Protein AF-A0A3D3TM15-F1 (afdb_monomer_lite)

Radius of gyration: 17.13 Å; chains: 1; bounding box: 42×30×46 Å

pLDDT: mean 90.13, std 11.17, range [29.97, 97.56]

InterPro domains:
  IPR000432 DNA mismatch repair protein MutS, C-terminal [PF00488] (1-110)
  IPR027417 P-loop containing nucleoside triphosphate hydrolase [G3DSA:3.40.50.300] (1-114)
  IPR027417 P-loop containing nucleoside triphosphate hydrolase [SSF52540] (1-111)

Structure (mmCIF, N/CA/C/O backbone):
data_AF-A0A3D3TM15-F1
#
_entry.id   AF-A0A3D3TM15-F1
#
loop_
_atom_site.group_PDB
_atom_site.id
_atom_site.type_symbol
_atom_site.label_atom_id
_atom_site.label_alt_id
_atom_site.label_comp_id
_atom_site.label_asym_id
_atom_site.label_entity_id
_atom_site.label_seq_id
_atom_site.pdbx_PDB_ins_code
_atom_site.Cartn_x
_atom_site.Cartn_y
_atom_site.Cartn_z
_atom_site.occupancy
_atom_site.B_iso_or_equiv
_atom_site.auth_seq_id
_atom_site.auth_comp_id
_atom_site.auth_asym_id
_atom_site.auth_atom_id
_atom_site.pdbx_PDB_model_num
ATOM 1 N N . LEU A 1 1 ? -14.806 4.428 6.265 1.00 94.75 1 LEU A N 1
ATOM 2 C CA . LEU A 1 1 ? -13.785 4.242 5.216 1.00 94.75 1 LEU A CA 1
ATOM 3 C C . LEU A 1 1 ? -12.836 5.418 5.304 1.00 94.75 1 LEU A C 1
ATOM 5 O O . LEU A 1 1 ? -13.307 6.547 5.242 1.00 94.75 1 LEU A O 1
ATOM 9 N N . PHE A 1 2 ? -11.555 5.146 5.499 1.00 96.56 2 PHE A N 1
ATOM 10 C CA . PHE A 1 2 ? -10.487 6.137 5.498 1.00 96.56 2 PHE A CA 1
ATOM 11 C C . PHE A 1 2 ? -9.608 5.860 4.288 1.00 96.56 2 PHE A C 1
ATOM 13 O O . PHE A 1 2 ? -9.130 4.737 4.137 1.00 96.56 2 PHE A O 1
ATOM 20 N N . ASP A 1 3 ? -9.443 6.865 3.434 1.00 96.31 3 ASP A N 1
ATOM 21 C CA . ASP A 1 3 ? -8.622 6.758 2.235 1.00 96.31 3 ASP A CA 1
ATOM 22 C C . ASP A 1 3 ? -7.315 7.524 2.440 1.00 96.31 3 ASP A C 1
ATOM 24 O O . ASP A 1 3 ? -7.331 8.755 2.493 1.00 96.31 3 ASP A O 1
ATOM 28 N N . GLU A 1 4 ? -6.216 6.794 2.646 1.00 95.81 4 GLU A N 1
ATOM 29 C CA . GLU A 1 4 ? -4.878 7.339 2.911 1.00 95.81 4 GLU A CA 1
ATOM 30 C C . GLU A 1 4 ? -4.852 8.450 3.983 1.00 95.81 4 GLU A C 1
ATOM 32 O O . GLU A 1 4 ? -4.374 9.572 3.765 1.00 95.81 4 GLU A O 1
ATOM 37 N N . ILE A 1 5 ? -5.387 8.151 5.172 1.00 96.00 5 ILE A N 1
ATOM 38 C CA . ILE A 1 5 ? -5.343 9.086 6.303 1.00 96.00 5 ILE A CA 1
ATOM 39 C C . ILE A 1 5 ? -3.891 9.474 6.620 1.00 96.00 5 ILE A C 1
ATOM 41 O O . ILE A 1 5 ? -3.001 8.632 6.661 1.00 96.00 5 ILE A O 1
ATOM 45 N N . GLY A 1 6 ? -3.648 10.769 6.828 1.00 94.62 6 GLY A N 1
ATOM 46 C CA . GLY A 1 6 ? -2.309 11.274 7.139 1.00 94.62 6 GLY A CA 1
ATOM 47 C C . GLY A 1 6 ? -1.391 11.490 5.928 1.00 94.62 6 GLY A C 1
ATOM 48 O O . GLY A 1 6 ? -0.297 12.011 6.116 1.00 94.62 6 GLY A O 1
ATOM 49 N N . ARG A 1 7 ? -1.825 11.225 4.683 1.00 95.31 7 ARG A N 1
ATOM 50 C CA . ARG A 1 7 ? -0.961 11.372 3.486 1.00 95.31 7 ARG A CA 1
ATOM 51 C C . ARG A 1 7 ? -0.353 12.758 3.253 1.00 95.31 7 ARG A C 1
ATOM 53 O O . ARG A 1 7 ? 0.604 12.891 2.500 1.00 95.31 7 ARG A O 1
ATOM 60 N N . SER A 1 8 ? -0.956 13.807 3.813 1.00 93.56 8 SER A N 1
ATOM 61 C CA . SER A 1 8 ? -0.538 15.202 3.607 1.00 93.56 8 SER A CA 1
ATOM 62 C C . SER A 1 8 ? 0.392 15.731 4.700 1.00 93.56 8 SER A C 1
ATOM 64 O O . SER A 1 8 ? 0.727 16.913 4.674 1.00 93.56 8 SER A O 1
ATOM 66 N N . THR A 1 9 ? 0.798 14.889 5.653 1.00 94.44 9 THR A N 1
ATOM 67 C CA . THR A 1 9 ? 1.817 15.231 6.651 1.00 94.44 9 THR A CA 1
ATOM 68 C C . THR A 1 9 ? 3.109 14.438 6.409 1.00 94.44 9 THR A C 1
ATOM 70 O O . THR A 1 9 ? 3.269 13.748 5.402 1.00 94.44 9 THR A O 1
ATOM 73 N N . ASN A 1 10 ? 4.084 14.607 7.293 1.00 94.81 10 ASN A N 1
ATOM 74 C CA . ASN A 1 10 ? 5.388 13.985 7.199 1.00 94.81 10 ASN A CA 1
ATOM 75 C C . ASN A 1 10 ? 5.335 12.472 7.515 1.00 94.81 10 ASN A C 1
ATOM 77 O O . ASN A 1 10 ? 4.386 12.001 8.148 1.00 94.81 10 ASN A O 1
ATOM 81 N N . PRO A 1 11 ? 6.376 11.712 7.123 1.00 92.00 11 PRO A N 1
ATOM 82 C CA . PRO A 1 11 ? 6.436 10.264 7.333 1.00 92.00 11 PRO A CA 1
ATOM 8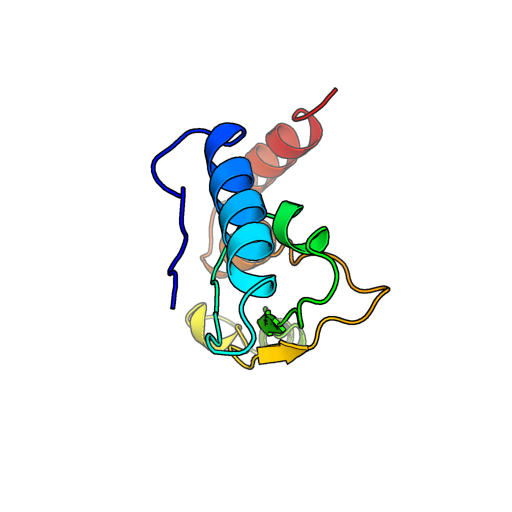3 C C . PRO A 1 11 ? 6.461 9.797 8.795 1.00 92.00 11 PRO A C 1
ATOM 85 O O . PRO A 1 11 ? 6.417 8.600 9.023 1.00 92.00 11 PRO A O 1
ATOM 88 N N . VAL A 1 12 ? 6.553 10.697 9.780 1.00 93.75 12 VAL A N 1
ATOM 89 C CA . VAL A 1 12 ? 6.471 10.353 11.210 1.00 93.75 12 VAL A CA 1
ATOM 90 C C . VAL A 1 12 ? 5.042 10.540 11.725 1.00 93.75 12 VAL A C 1
ATOM 92 O O . VAL A 1 12 ? 4.493 9.667 12.389 1.00 93.75 12 VAL A O 1
ATOM 95 N N . GLU A 1 13 ? 4.408 11.665 11.396 1.00 96.81 13 GLU A N 1
ATOM 96 C CA . GLU A 1 13 ? 3.049 11.972 11.854 1.00 96.81 13 GLU A CA 1
ATOM 97 C C . GLU A 1 13 ? 1.975 11.159 11.122 1.00 96.81 13 GLU A C 1
ATOM 99 O O . GLU A 1 13 ? 1.011 10.719 11.746 1.00 96.81 13 GLU A O 1
ATOM 104 N N . GLY A 1 14 ? 2.123 10.953 9.810 1.00 96.75 14 GLY A N 1
ATOM 105 C CA . GLY A 1 14 ? 1.117 10.281 8.979 1.00 96.75 14 GLY A CA 1
ATOM 106 C C . GLY A 1 14 ? 0.777 8.874 9.483 1.00 96.75 14 GLY A C 1
ATOM 107 O O . GLY A 1 14 ? -0.390 8.614 9.798 1.00 96.75 14 GLY A O 1
ATOM 108 N N . PRO A 1 15 ? 1.783 7.996 9.657 1.00 96.69 15 PRO A N 1
ATOM 109 C CA . PRO A 1 15 ? 1.584 6.680 10.251 1.00 96.69 15 PRO A CA 1
ATOM 110 C C . PRO A 1 15 ? 0.988 6.735 11.661 1.00 96.69 15 PRO A C 1
ATOM 112 O O . PRO A 1 15 ? 0.101 5.946 11.974 1.00 96.69 15 PRO A O 1
ATOM 115 N N . ALA A 1 16 ? 1.399 7.691 12.504 1.00 96.38 16 ALA A N 1
ATOM 116 C CA . ALA A 1 16 ? 0.869 7.814 13.863 1.00 96.38 16 ALA A CA 1
ATOM 117 C C . ALA A 1 16 ? -0.649 8.072 13.876 1.00 96.38 16 ALA A C 1
ATOM 119 O O . ALA A 1 16 ? -1.375 7.450 14.653 1.00 96.38 16 ALA A O 1
ATOM 120 N N . PHE A 1 17 ? -1.149 8.932 12.980 1.00 96.56 17 PHE A N 1
ATOM 121 C CA . PHE A 1 17 ? -2.590 9.156 12.826 1.00 96.56 17 PHE A CA 1
ATOM 122 C C . PHE A 1 17 ? -3.333 7.900 12.370 1.00 96.56 17 PHE A C 1
ATOM 124 O O . PHE A 1 17 ? -4.424 7.630 12.877 1.00 96.56 17 PHE A O 1
ATOM 131 N N . LEU A 1 18 ? -2.765 7.138 11.432 1.00 96.56 18 LEU A N 1
ATOM 132 C CA . LEU A 1 18 ? -3.345 5.873 10.983 1.00 96.56 18 LEU A CA 1
ATOM 133 C C . LEU A 1 18 ? -3.461 4.873 12.141 1.00 96.56 18 LEU A C 1
ATOM 135 O O . LEU A 1 18 ? -4.559 4.381 12.401 1.00 96.56 18 LEU A O 1
ATOM 139 N N . MET A 1 19 ? -2.354 4.621 12.845 1.00 95.50 19 MET A N 1
ATOM 140 C CA . MET A 1 19 ? -2.285 3.651 13.944 1.00 95.50 19 MET A CA 1
ATOM 141 C C . MET A 1 19 ? -3.260 4.011 15.068 1.00 95.50 19 MET A C 1
ATOM 143 O O . MET A 1 19 ? -4.109 3.201 15.433 1.00 95.50 19 MET A O 1
ATOM 147 N N . ALA A 1 20 ? -3.216 5.260 15.543 1.00 95.62 20 ALA A N 1
ATOM 148 C CA . ALA A 1 20 ? -4.097 5.726 16.611 1.00 95.62 20 ALA A CA 1
ATOM 149 C C . ALA A 1 20 ? -5.581 5.680 16.210 1.00 95.62 20 ALA A C 1
ATOM 151 O O . ALA A 1 20 ? -6.438 5.355 17.030 1.00 95.62 20 ALA A O 1
ATOM 152 N N . SER A 1 21 ? -5.908 5.980 14.947 1.00 95.56 21 SER A N 1
ATOM 153 C CA . SER A 1 21 ? -7.291 5.904 14.460 1.00 95.56 21 SER A CA 1
ATOM 154 C C . SER A 1 21 ? -7.801 4.466 14.405 1.00 95.56 21 SER A C 1
ATOM 156 O O . SER A 1 21 ? -8.957 4.218 14.746 1.00 95.56 21 SER A O 1
ATOM 158 N N . ALA A 1 22 ? -6.963 3.524 13.964 1.00 94.75 22 ALA A N 1
ATOM 159 C CA . ALA A 1 22 ? -7.317 2.111 13.916 1.00 94.75 22 ALA A CA 1
ATOM 160 C C . ALA A 1 22 ? -7.540 1.544 15.325 1.00 94.75 22 ALA A C 1
ATOM 162 O O . ALA A 1 22 ? -8.595 0.959 15.572 1.00 94.75 22 ALA A O 1
ATOM 163 N N . GLU A 1 23 ? -6.614 1.807 16.251 1.00 93.62 23 GLU A N 1
ATOM 164 C CA . GLU A 1 23 ? -6.708 1.386 17.654 1.00 93.62 23 GLU A CA 1
ATOM 165 C C . GLU A 1 23 ? -7.921 2.004 18.362 1.00 93.62 23 GLU A C 1
ATOM 167 O O . GLU A 1 23 ? -8.659 1.329 19.073 1.00 93.62 23 GLU A O 1
ATOM 172 N N . TYR A 1 24 ? -8.198 3.290 18.139 1.00 94.25 24 TYR A N 1
ATOM 173 C CA . TYR A 1 24 ? -9.361 3.934 18.746 1.00 94.25 24 TYR A CA 1
ATOM 174 C C . TYR A 1 24 ? -10.684 3.350 18.229 1.00 94.25 24 TYR A C 1
ATOM 176 O O . TYR A 1 24 ? -11.634 3.157 18.988 1.00 94.25 24 TYR A O 1
ATOM 184 N N . LEU A 1 25 ? -10.770 3.071 16.926 1.00 93.88 25 LEU A N 1
ATOM 185 C CA . LEU A 1 25 ? -12.002 2.582 16.311 1.00 93.88 25 LEU A CA 1
ATOM 186 C C . LEU A 1 25 ? -12.242 1.089 16.549 1.00 93.88 25 LEU A C 1
ATOM 188 O O . LEU A 1 25 ? -13.408 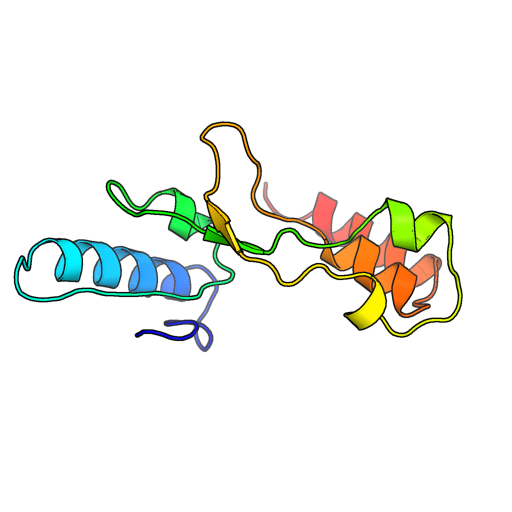0.691 16.588 1.00 93.88 25 LEU A O 1
ATOM 192 N N . CYS A 1 26 ? -11.194 0.279 16.742 1.00 91.44 26 CYS A N 1
ATOM 193 C CA . CYS A 1 26 ? -11.348 -1.151 17.023 1.00 91.44 26 CYS A CA 1
ATOM 194 C C . CYS A 1 26 ? -12.019 -1.417 18.382 1.00 91.44 26 CYS A C 1
ATOM 196 O O . CYS A 1 26 ? -12.670 -2.442 18.555 1.00 91.44 26 CYS A O 1
ATOM 198 N N . GLN A 1 27 ? -11.972 -0.452 19.309 1.00 90.75 27 GLN A N 1
ATOM 199 C CA . GLN A 1 27 ? -12.664 -0.519 20.602 1.00 90.75 27 GLN A CA 1
ATOM 200 C C . GLN A 1 27 ? -14.200 -0.487 20.478 1.00 90.75 27 GLN A C 1
ATOM 202 O O . GLN A 1 27 ? -14.909 -0.748 21.450 1.00 90.75 27 GLN A O 1
ATOM 207 N N . SER A 1 28 ? -14.746 -0.131 19.309 1.00 90.75 28 SER A N 1
ATOM 208 C CA . SER A 1 28 ? -16.188 -0.010 19.097 1.00 90.75 28 SER A CA 1
ATOM 209 C C . SER A 1 28 ? -16.770 -1.209 18.351 1.00 90.75 28 SER A C 1
ATOM 211 O O . SER A 1 28 ? -16.644 -1.318 17.136 1.00 90.75 28 SER A O 1
ATOM 213 N N . GLU A 1 29 ? -17.571 -2.028 19.036 1.00 87.38 29 GLU A N 1
ATOM 214 C CA . GLU A 1 29 ? -18.316 -3.134 18.401 1.00 87.38 29 GLU A CA 1
ATOM 215 C C . GLU A 1 29 ? -19.399 -2.667 17.405 1.00 87.38 29 GLU A C 1
ATOM 217 O O . GLU A 1 29 ? -19.978 -3.464 16.668 1.00 87.38 29 GLU A O 1
ATOM 222 N N . LYS A 1 30 ? -19.712 -1.365 17.378 1.00 93.06 30 LYS A N 1
ATOM 223 C CA . LYS A 1 30 ? -20.759 -0.781 16.522 1.00 93.06 30 LYS A CA 1
ATOM 224 C C . LYS A 1 30 ? -20.220 -0.225 15.205 1.00 93.06 30 LYS A C 1
ATOM 226 O O . LYS A 1 30 ? -21.006 0.264 14.395 1.00 93.06 30 LYS A O 1
ATOM 231 N N . CYS A 1 31 ? -18.904 -0.252 15.000 1.00 89.75 31 CYS A N 1
ATOM 232 C CA . CYS A 1 31 ? -18.254 0.363 13.854 1.00 89.75 31 CYS A CA 1
ATOM 233 C C . CYS A 1 31 ? -17.404 -0.663 13.109 1.00 89.75 31 CYS A C 1
ATOM 235 O O . CYS A 1 31 ? -16.540 -1.305 13.694 1.00 89.75 31 CYS A O 1
ATOM 237 N N . ARG A 1 32 ? -17.605 -0.777 11.792 1.00 92.25 32 ARG A N 1
ATOM 238 C CA . ARG A 1 32 ? -16.647 -1.452 10.913 1.00 92.25 32 ARG A CA 1
ATOM 239 C C . ARG A 1 32 ? -15.853 -0.400 10.155 1.00 92.25 32 ARG A C 1
ATOM 241 O O . ARG A 1 32 ? -16.416 0.373 9.377 1.00 92.25 32 ARG A O 1
ATOM 248 N N . SER A 1 33 ? -14.550 -0.374 10.384 1.00 94.06 33 SER A N 1
ATOM 249 C CA . SER A 1 33 ? -13.614 0.524 9.719 1.00 94.06 33 SER A CA 1
ATOM 250 C C . SER A 1 33 ? -12.865 -0.211 8.604 1.00 94.06 33 SER A C 1
ATOM 252 O O . SER A 1 33 ? -12.653 -1.419 8.646 1.00 94.06 33 SER A O 1
ATOM 254 N N . VAL A 1 34 ? -12.522 0.534 7.557 1.00 96.06 34 VAL A N 1
ATOM 255 C CA . VAL A 1 34 ? -11.659 0.093 6.456 1.00 96.06 34 VAL A CA 1
ATOM 256 C C . VAL A 1 34 ? -10.715 1.250 6.196 1.00 96.06 34 VAL A C 1
ATOM 258 O O . VAL A 1 34 ? -11.183 2.392 6.087 1.00 96.06 34 VAL A O 1
ATOM 261 N N . PHE A 1 35 ? -9.425 0.950 6.122 1.00 96.44 35 PHE A N 1
ATOM 262 C CA . PHE A 1 35 ? -8.357 1.908 5.882 1.00 96.44 35 PHE A CA 1
ATOM 263 C C . PHE A 1 35 ? -7.590 1.483 4.634 1.00 96.44 35 PHE A C 1
ATOM 265 O O . PHE A 1 35 ? -7.259 0.309 4.488 1.00 96.44 35 PHE A O 1
ATOM 272 N N . THR A 1 36 ? -7.300 2.430 3.750 1.00 96.12 36 THR A N 1
ATOM 273 C CA . THR A 1 36 ? -6.280 2.270 2.708 1.00 96.12 36 THR A CA 1
ATOM 274 C C . THR A 1 36 ? -5.049 3.067 3.130 1.00 96.12 36 THR A C 1
ATOM 276 O O . THR A 1 36 ? -5.163 4.142 3.727 1.00 96.12 36 THR A O 1
ATOM 279 N N . SER A 1 37 ? -3.860 2.525 2.881 1.00 94.38 37 SER A N 1
ATOM 280 C CA . SER A 1 37 ? -2.609 3.171 3.264 1.00 94.38 37 SER A CA 1
ATOM 281 C C . SER A 1 37 ? -1.446 2.651 2.429 1.00 94.38 37 SER A C 1
ATOM 283 O O . SER A 1 37 ? -1.444 1.496 2.006 1.00 94.38 37 SER A O 1
ATOM 285 N N . HIS A 1 38 ? -0.443 3.503 2.234 1.00 93.19 38 HIS A N 1
ATOM 286 C CA . HIS A 1 38 ? 0.870 3.132 1.710 1.00 93.19 38 HIS A CA 1
ATOM 287 C C . HIS A 1 38 ? 1.939 3.018 2.817 1.00 93.19 38 HIS A C 1
ATOM 289 O O . HIS A 1 38 ? 3.107 2.785 2.510 1.00 93.19 38 HIS A O 1
ATOM 295 N N . TYR A 1 39 ? 1.555 3.198 4.085 1.00 93.69 39 TYR A N 1
ATOM 296 C CA . TYR A 1 39 ? 2.429 3.081 5.256 1.00 93.69 39 TYR A CA 1
ATOM 297 C C . TYR A 1 39 ? 2.617 1.613 5.658 1.00 93.69 39 TYR A C 1
ATOM 299 O O . TYR A 1 39 ? 1.640 0.912 5.929 1.00 93.69 39 TYR A O 1
ATOM 307 N N . GLU A 1 40 ? 3.874 1.162 5.720 1.00 92.50 40 GLU A N 1
ATOM 308 C CA . GLU A 1 40 ? 4.251 -0.199 6.143 1.00 92.50 40 GLU A CA 1
ATOM 309 C C . GLU A 1 40 ? 3.921 -0.422 7.633 1.00 92.50 40 GLU A C 1
ATOM 311 O O . GLU A 1 40 ? 3.641 -1.540 8.053 1.00 92.50 40 GLU A O 1
ATOM 316 N N . GLU A 1 41 ? 3.843 0.654 8.420 1.00 93.62 41 GLU A N 1
ATOM 317 C CA . GLU A 1 41 ? 3.459 0.669 9.833 1.00 93.62 41 GLU A CA 1
ATOM 318 C C . GLU A 1 41 ? 2.067 0.075 10.085 1.00 93.62 41 GLU A C 1
ATOM 320 O O . GLU A 1 41 ? 1.831 -0.479 11.156 1.00 93.62 41 GLU A O 1
ATOM 325 N N . ALA A 1 42 ? 1.168 0.117 9.093 1.00 92.19 42 ALA A N 1
ATOM 326 C CA . ALA A 1 42 ? -0.160 -0.490 9.182 1.00 92.19 42 ALA A CA 1
ATOM 327 C C . ALA A 1 42 ? -0.112 -2.003 9.468 1.00 92.19 42 ALA A C 1
ATOM 329 O O . ALA A 1 42 ? -1.067 -2.552 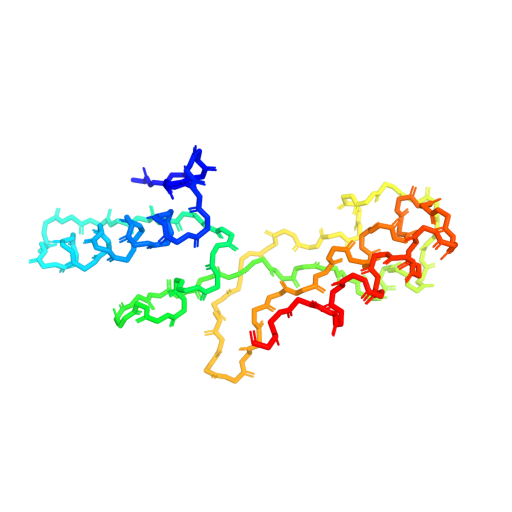10.013 1.00 92.19 42 ALA A O 1
ATOM 330 N N . LEU A 1 43 ? 1.003 -2.668 9.133 1.00 91.25 43 LEU A N 1
ATOM 331 C CA . LEU A 1 43 ? 1.236 -4.078 9.455 1.00 91.25 43 LEU A CA 1
ATOM 332 C C . LEU A 1 43 ? 1.330 -4.349 10.962 1.00 91.25 43 LEU A C 1
ATOM 334 O O . LEU A 1 43 ? 1.168 -5.490 11.382 1.00 91.25 43 LEU A O 1
ATOM 338 N N . GLY A 1 44 ? 1.593 -3.320 11.771 1.00 90.62 44 GLY A N 1
ATOM 339 C CA . GLY A 1 44 ? 1.649 -3.420 13.227 1.00 90.62 44 GLY A CA 1
ATOM 340 C C . GLY A 1 44 ? 0.295 -3.289 13.926 1.00 90.62 44 GLY A C 1
ATOM 341 O O . GLY A 1 44 ? 0.264 -3.306 15.152 1.00 90.62 44 GLY A O 1
ATOM 342 N N . ILE A 1 45 ? -0.810 -3.100 13.195 1.00 90.62 45 ILE A N 1
ATOM 343 C CA . ILE A 1 45 ? -2.144 -2.997 13.800 1.00 90.62 45 ILE A CA 1
ATOM 344 C C . ILE A 1 45 ? -2.604 -4.401 14.192 1.00 90.62 45 ILE A C 1
ATOM 346 O O . ILE A 1 45 ? -2.955 -5.216 13.338 1.00 90.62 45 ILE A O 1
ATOM 350 N N . GLU A 1 46 ? -2.615 -4.670 15.494 1.00 81.62 46 GLU A N 1
ATOM 351 C CA . GLU A 1 46 ? -3.138 -5.917 16.051 1.00 81.62 46 GLU A CA 1
ATOM 352 C C . GLU A 1 46 ? -4.641 -6.068 15.725 1.00 81.62 46 GLU A C 1
ATOM 354 O O . GLU A 1 46 ? -5.371 -5.083 15.606 1.00 81.62 46 GLU A O 1
ATOM 359 N N . ASP A 1 47 ? -5.096 -7.307 15.517 1.00 84.25 47 ASP A N 1
ATOM 360 C CA . ASP A 1 47 ? -6.487 -7.677 15.186 1.00 84.25 47 ASP A CA 1
ATOM 361 C C . ASP A 1 47 ? -7.062 -7.134 13.857 1.00 84.25 47 ASP A C 1
ATOM 363 O O . ASP A 1 47 ? -8.238 -7.355 13.543 1.00 84.25 47 ASP A O 1
ATOM 367 N N . ALA A 1 48 ? -6.253 -6.474 13.023 1.00 90.44 48 ALA A N 1
ATOM 368 C CA . ALA A 1 48 ? -6.667 -6.062 11.685 1.00 90.44 48 ALA A CA 1
ATOM 369 C C . ALA A 1 48 ? -6.532 -7.202 10.661 1.00 90.44 48 ALA A C 1
ATOM 371 O O . ALA A 1 48 ? -5.503 -7.867 10.562 1.00 90.44 48 ALA A O 1
ATOM 372 N N . GLN A 1 49 ? -7.553 -7.369 9.814 1.00 93.25 49 GLN A N 1
ATOM 373 C CA . GLN A 1 49 ? -7.403 -8.132 8.574 1.00 93.25 49 GLN A CA 1
ATOM 374 C C . GLN A 1 49 ? -6.704 -7.259 7.534 1.00 93.25 49 GLN A C 1
ATOM 376 O O . GLN A 1 49 ? -7.244 -6.230 7.116 1.00 93.25 49 GLN A O 1
ATOM 381 N N . ILE A 1 50 ? -5.514 -7.674 7.111 1.00 93.62 50 ILE A N 1
ATOM 382 C CA . ILE A 1 50 ? -4.697 -6.918 6.166 1.00 93.62 50 ILE A CA 1
ATOM 383 C C . ILE A 1 50 ? -4.875 -7.502 4.773 1.00 93.62 50 ILE A C 1
ATOM 385 O O . ILE A 1 50 ? -4.652 -8.688 4.551 1.00 93.62 50 ILE A O 1
ATOM 389 N N . PHE A 1 51 ? -5.251 -6.648 3.826 1.00 94.88 51 PHE A N 1
ATOM 390 C CA . PHE A 1 51 ? -5.337 -6.995 2.415 1.00 94.88 51 PHE A CA 1
ATOM 391 C C . PHE A 1 51 ? -4.335 -6.160 1.625 1.00 94.88 51 PHE A C 1
ATOM 393 O O . PHE A 1 51 ? -4.254 -4.946 1.809 1.00 94.88 51 PHE A O 1
ATOM 400 N N . ILE A 1 52 ? -3.613 -6.803 0.713 1.00 93.19 52 ILE A N 1
ATOM 401 C CA . ILE A 1 52 ? -2.699 -6.152 -0.226 1.00 93.19 52 ILE A CA 1
ATOM 402 C C . ILE A 1 52 ? -3.162 -6.405 -1.658 1.00 93.19 52 ILE A C 1
ATOM 404 O O . ILE A 1 52 ? -3.862 -7.378 -1.945 1.00 93.19 52 ILE A O 1
ATOM 408 N N . ILE A 1 53 ? -2.770 -5.526 -2.580 1.00 91.75 53 ILE A N 1
ATOM 409 C CA . ILE A 1 53 ? -2.895 -5.835 -4.004 1.00 91.75 53 ILE A CA 1
ATOM 410 C C . ILE A 1 53 ? -1.920 -6.957 -4.355 1.00 91.75 53 ILE A C 1
ATOM 412 O O . ILE A 1 53 ? -0.780 -6.967 -3.890 1.00 91.75 53 ILE A O 1
ATOM 416 N N . LYS A 1 54 ? -2.353 -7.885 -5.206 1.00 91.06 54 LYS A N 1
ATOM 417 C CA . LYS A 1 54 ? -1.502 -8.983 -5.678 1.00 91.06 54 LYS A CA 1
ATOM 418 C C . LYS A 1 54 ? -0.282 -8.490 -6.468 1.00 91.06 54 LYS A C 1
ATOM 420 O O . LYS A 1 54 ? 0.747 -9.160 -6.474 1.00 91.06 54 LYS A O 1
ATOM 425 N N . GLY A 1 55 ? -0.382 -7.314 -7.090 1.00 93.31 55 GLY A N 1
ATOM 426 C CA . GLY A 1 55 ? 0.770 -6.587 -7.620 1.00 93.31 55 GLY A CA 1
ATOM 427 C C . GLY A 1 55 ? 1.140 -6.968 -9.050 1.00 93.31 55 GLY A C 1
ATOM 428 O O . GLY A 1 55 ? 0.286 -7.356 -9.850 1.00 93.31 55 GLY A O 1
ATOM 429 N N . VAL A 1 56 ? 2.411 -6.805 -9.417 1.00 94.06 56 VAL A N 1
ATOM 430 C CA . VAL A 1 56 ? 2.894 -7.047 -10.782 1.00 94.06 56 VAL A CA 1
ATOM 431 C C . VAL A 1 56 ? 2.901 -8.542 -11.107 1.00 94.06 56 VAL A C 1
ATOM 433 O O . VAL A 1 56 ? 3.651 -9.334 -10.535 1.00 94.06 56 VAL A O 1
ATOM 436 N N . ASP A 1 57 ? 2.139 -8.912 -12.132 1.00 93.50 57 ASP A N 1
ATOM 437 C CA . ASP A 1 57 ? 2.119 -10.245 -12.719 1.00 93.50 57 ASP A CA 1
ATOM 438 C C . ASP A 1 57 ? 3.392 -10.480 -13.550 1.00 93.50 57 ASP A C 1
ATOM 440 O O . ASP A 1 57 ? 3.517 -10.062 -14.708 1.00 93.50 57 ASP A O 1
ATOM 444 N N . GLN A 1 58 ? 4.359 -11.168 -12.941 1.00 90.25 58 GLN A N 1
ATOM 445 C CA . GLN A 1 58 ? 5.648 -11.467 -13.566 1.00 90.25 58 GLN A CA 1
ATOM 446 C C . GLN A 1 58 ? 5.509 -12.318 -14.834 1.00 90.25 58 GLN A C 1
ATOM 448 O O . GLN A 1 58 ? 6.319 -12.174 -15.752 1.00 90.25 58 GLN A O 1
ATOM 453 N N . GLU A 1 59 ? 4.488 -13.176 -14.936 1.00 93.00 59 GLU A N 1
ATOM 454 C CA . GLU A 1 59 ? 4.295 -13.973 -16.146 1.00 93.00 59 GLU A CA 1
ATOM 455 C C . GLU A 1 59 ? 3.909 -13.093 -17.331 1.00 93.00 59 GLU A C 1
ATOM 457 O O . GLU A 1 59 ? 4.472 -13.255 -18.419 1.00 93.00 59 GLU A O 1
ATOM 462 N N . LYS A 1 60 ? 2.995 -12.136 -17.124 1.00 93.75 60 LYS A N 1
ATOM 463 C CA . LYS A 1 60 ? 2.625 -11.162 -18.161 1.00 93.75 60 LYS A CA 1
ATOM 464 C C . LYS A 1 60 ? 3.821 -10.321 -18.587 1.00 93.75 60 LYS A C 1
ATOM 466 O O . LYS A 1 60 ? 4.016 -10.122 -19.782 1.00 93.75 60 LYS A O 1
ATOM 471 N N . VAL A 1 61 ? 4.646 -9.879 -17.633 1.00 92.12 61 VAL A N 1
ATOM 472 C CA . VAL A 1 61 ? 5.863 -9.092 -17.912 1.00 92.12 61 VAL A CA 1
ATOM 473 C C . VAL A 1 61 ? 6.862 -9.859 -18.789 1.00 92.12 61 VAL A C 1
ATOM 475 O O . VAL A 1 61 ? 7.542 -9.264 -19.625 1.00 92.12 61 VAL A O 1
ATOM 478 N N . ILE A 1 62 ? 6.973 -11.179 -18.611 1.00 91.50 62 ILE A N 1
ATOM 479 C CA . ILE A 1 62 ? 7.884 -12.021 -19.402 1.00 91.50 62 ILE A CA 1
ATOM 480 C C . ILE A 1 62 ? 7.314 -12.297 -20.800 1.00 91.50 62 ILE A C 1
ATOM 482 O O . ILE A 1 62 ? 8.057 -12.257 -21.785 1.00 91.50 62 ILE A O 1
ATOM 486 N N . LYS A 1 63 ? 6.014 -12.605 -20.885 1.00 93.44 63 LYS A N 1
ATOM 487 C CA . LYS A 1 63 ? 5.354 -13.082 -22.111 1.00 93.44 63 LYS A CA 1
ATOM 488 C C . LYS A 1 63 ? 4.994 -11.954 -23.078 1.00 93.44 63 LYS A C 1
ATOM 490 O O . LYS A 1 63 ? 5.038 -12.160 -24.288 1.00 93.44 63 LYS A O 1
ATOM 495 N N . GLU A 1 64 ? 4.658 -10.772 -22.569 1.00 91.12 64 GLU A N 1
ATOM 496 C CA . GLU A 1 64 ? 4.148 -9.660 -23.368 1.00 91.12 64 GLU A CA 1
ATOM 497 C C . GLU A 1 64 ? 4.949 -8.382 -23.133 1.00 91.12 64 GLU A C 1
ATOM 499 O O . GLU A 1 64 ? 5.391 -8.087 -22.027 1.00 91.12 64 GLU A O 1
ATOM 504 N N . LYS A 1 65 ? 5.157 -7.610 -24.203 1.00 88.50 65 LYS A N 1
ATOM 505 C CA . LYS A 1 65 ? 5.912 -6.353 -24.172 1.00 88.50 65 LYS A CA 1
ATOM 506 C C . LYS A 1 65 ? 5.119 -5.247 -24.850 1.00 88.50 65 LYS A C 1
ATOM 508 O O . LYS A 1 65 ? 4.309 -5.512 -25.733 1.00 88.50 65 LYS A O 1
ATOM 513 N N . GLY A 1 66 ? 5.389 -4.002 -24.462 1.00 87.44 66 GLY A N 1
ATOM 514 C CA . GLY A 1 66 ? 4.795 -2.818 -25.092 1.00 87.44 66 GLY A CA 1
ATOM 515 C C . GLY A 1 66 ? 3.326 -2.560 -24.737 1.00 87.44 66 GLY A C 1
ATOM 516 O O . GLY A 1 66 ? 2.673 -1.787 -25.426 1.00 87.44 66 GLY A O 1
ATOM 517 N N . ARG A 1 67 ? 2.795 -3.210 -23.694 1.00 92.94 67 ARG A N 1
ATOM 518 C CA . ARG A 1 67 ? 1.498 -2.871 -23.083 1.00 92.94 67 ARG A CA 1
ATOM 519 C C . ARG A 1 67 ? 1.634 -1.745 -22.056 1.00 92.94 67 ARG A C 1
ATOM 521 O O . ARG A 1 67 ? 2.730 -1.503 -21.551 1.00 92.94 67 ARG A O 1
ATOM 528 N N . ASP A 1 68 ? 0.509 -1.132 -21.703 1.00 91.62 68 ASP A N 1
ATOM 529 C CA . ASP A 1 68 ? 0.415 -0.206 -20.574 1.00 91.62 68 ASP A CA 1
ATOM 530 C C . ASP A 1 68 ? 0.688 -0.905 -19.237 1.00 91.62 68 ASP A C 1
ATOM 532 O O . ASP A 1 68 ? 0.421 -2.096 -19.075 1.00 91.62 68 ASP A O 1
ATOM 536 N N . VAL A 1 69 ? 1.169 -0.151 -18.244 1.00 91.50 69 VAL A N 1
ATOM 537 C CA . VAL A 1 69 ? 1.473 -0.672 -16.897 1.00 91.50 69 VAL A CA 1
ATOM 538 C C . VAL A 1 69 ? 0.279 -1.399 -16.281 1.00 91.50 69 VAL A C 1
ATOM 540 O O . VAL A 1 69 ? 0.455 -2.467 -15.700 1.00 91.50 69 VAL A O 1
ATOM 543 N N . SER A 1 70 ? -0.932 -0.860 -16.448 1.00 91.12 70 SER A N 1
ATOM 544 C CA . SER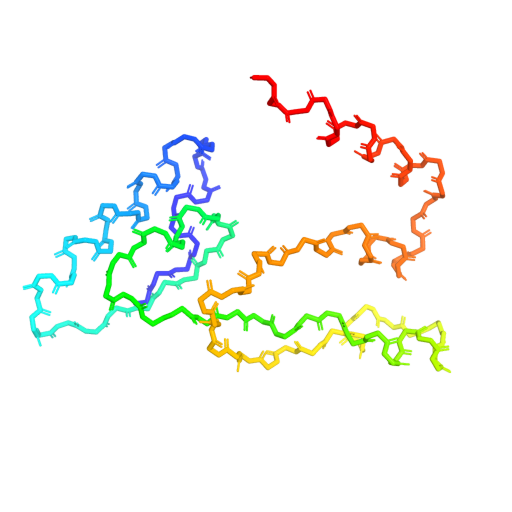 A 1 70 ? -2.166 -1.435 -15.901 1.00 91.12 70 SER A CA 1
ATOM 545 C C . SER A 1 70 ? -2.428 -2.867 -16.377 1.00 91.12 70 SER A C 1
ATOM 547 O O . SER A 1 70 ? -3.032 -3.640 -15.641 1.00 91.12 70 SER A O 1
ATOM 549 N N . TYR A 1 71 ? -1.933 -3.253 -17.559 1.00 94.12 71 TYR A N 1
ATOM 550 C CA . TYR A 1 71 ? -2.029 -4.622 -18.069 1.00 94.12 71 TYR A CA 1
ATOM 551 C C . TYR A 1 71 ? -1.255 -5.629 -17.205 1.00 94.12 71 TYR A C 1
ATOM 553 O O . TYR A 1 71 ? -1.703 -6.762 -16.993 1.00 94.12 71 TYR A O 1
ATOM 561 N N . TYR A 1 72 ? -0.089 -5.207 -16.713 1.00 94.88 72 TYR A N 1
ATOM 562 C CA . TYR A 1 72 ? 0.835 -6.044 -15.952 1.00 94.88 72 TYR A CA 1
ATOM 563 C C . TYR A 1 72 ? 0.531 -6.078 -14.453 1.00 94.88 72 TYR A C 1
ATOM 565 O O . TYR A 1 72 ? 1.169 -6.847 -13.746 1.00 94.88 72 TYR A O 1
ATOM 573 N N . VAL A 1 73 ? -0.403 -5.268 -13.952 1.00 92.75 73 VAL A N 1
ATOM 574 C CA . VAL A 1 73 ? -0.742 -5.213 -12.523 1.00 92.75 73 VAL A CA 1
ATOM 575 C C . VAL A 1 73 ? -2.049 -5.964 -12.275 1.00 92.75 73 VAL A C 1
ATOM 577 O O . VAL A 1 73 ? -3.095 -5.635 -12.836 1.00 92.75 73 VAL A O 1
ATOM 580 N N . ASP A 1 74 ? -2.002 -6.979 -11.419 1.00 93.06 74 ASP A N 1
ATOM 581 C CA . ASP A 1 74 ? -3.176 -7.665 -10.891 1.00 93.06 74 ASP A CA 1
ATOM 582 C C . ASP A 1 74 ? -3.705 -6.887 -9.677 1.00 93.06 74 ASP A C 1
ATOM 584 O O . ASP A 1 74 ? -3.084 -6.838 -8.614 1.00 93.06 74 ASP A O 1
ATOM 588 N N . HIS A 1 75 ? -4.855 -6.239 -9.861 1.00 91.44 75 HIS A N 1
ATOM 589 C CA . HIS A 1 75 ? -5.473 -5.365 -8.859 1.00 91.44 75 HIS A CA 1
ATOM 590 C C . HIS A 1 75 ? -6.341 -6.140 -7.853 1.00 91.44 75 HIS A C 1
ATOM 592 O O . HIS A 1 75 ? -7.042 -5.530 -7.046 1.00 91.44 75 HIS A O 1
ATOM 598 N N . SER A 1 76 ? -6.333 -7.474 -7.910 1.00 93.38 76 SER A N 1
ATOM 599 C CA . SER A 1 76 ? -7.053 -8.309 -6.951 1.00 93.38 76 SER A CA 1
ATOM 600 C C . SER A 1 76 ? -6.492 -8.109 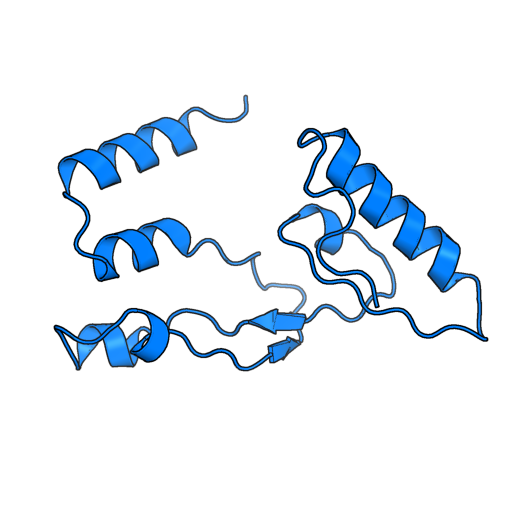-5.544 1.00 93.38 76 SER A C 1
ATOM 602 O O . SER A 1 76 ? -5.273 -8.077 -5.358 1.00 93.38 76 SER A O 1
ATOM 604 N N . LEU A 1 77 ? -7.384 -8.006 -4.559 1.00 93.25 77 LEU A N 1
ATOM 605 C CA . LEU A 1 77 ? -7.012 -7.989 -3.148 1.00 93.25 77 LEU A CA 1
ATOM 606 C C . LEU A 1 77 ? -6.802 -9.416 -2.649 1.00 93.25 77 LEU A C 1
ATOM 608 O O . LEU A 1 77 ? -7.643 -10.288 -2.874 1.00 93.25 77 LEU A O 1
ATOM 612 N N . VAL A 1 78 ? -5.693 -9.631 -1.954 1.00 93.31 78 VAL A N 1
ATOM 613 C CA . VAL A 1 78 ? -5.367 -10.884 -1.273 1.00 93.31 78 VAL A CA 1
ATOM 614 C C . VAL A 1 78 ? -5.109 -10.590 0.198 1.00 93.31 78 VAL A C 1
ATOM 616 O O . VAL A 1 78 ? -4.542 -9.550 0.532 1.00 93.31 78 VAL A O 1
ATOM 619 N N . GLU A 1 79 ? -5.590 -11.464 1.078 1.00 94.06 79 GLU A N 1
ATOM 620 C CA . GLU A 1 79 ? -5.302 -11.361 2.509 1.00 94.06 79 GLU A CA 1
ATOM 621 C C . GLU A 1 79 ? -3.823 -11.679 2.735 1.00 94.06 79 GLU A C 1
ATOM 623 O O . GLU A 1 79 ? -3.312 -12.665 2.201 1.00 94.06 79 GLU A O 1
ATOM 628 N N . MET A 1 80 ? -3.139 -10.815 3.480 1.00 89.69 80 MET A N 1
ATOM 629 C CA . MET A 1 80 ? -1.701 -10.900 3.682 1.00 89.69 80 MET A CA 1
ATOM 630 C C . MET A 1 80 ? -1.372 -11.985 4.707 1.00 89.69 80 MET A C 1
ATOM 632 O O . MET A 1 80 ? -1.855 -11.966 5.840 1.00 89.69 80 MET A O 1
ATOM 636 N N . GLY A 1 81 ? -0.528 -12.935 4.311 1.00 82.12 81 GLY A N 1
ATOM 637 C CA . GLY A 1 81 ? -0.037 -13.981 5.208 1.00 82.12 81 GLY A CA 1
ATOM 638 C C . GLY A 1 81 ? 1.042 -13.476 6.174 1.00 82.12 81 GLY A C 1
ATOM 639 O O . GLY A 1 81 ? 1.766 -12.529 5.883 1.00 82.12 81 GLY A O 1
ATOM 640 N N . SER A 1 82 ? 1.238 -14.173 7.299 1.00 67.81 82 SER A N 1
ATOM 641 C CA . SER A 1 82 ? 2.201 -13.791 8.355 1.00 67.81 82 SER A CA 1
ATOM 642 C C . SER A 1 82 ? 3.669 -13.707 7.897 1.00 67.81 82 SER A C 1
ATOM 644 O O . SER A 1 82 ? 4.482 -13.082 8.568 1.00 67.81 82 SER A O 1
ATOM 646 N N . ASN A 1 83 ? 4.016 -14.359 6.781 1.00 62.69 83 ASN A N 1
ATOM 647 C CA . ASN A 1 83 ? 5.373 -14.403 6.216 1.00 62.69 83 ASN A CA 1
ATOM 648 C C . ASN A 1 83 ? 5.511 -13.589 4.919 1.00 62.69 83 ASN A C 1
ATOM 650 O O . ASN A 1 83 ? 6.540 -13.676 4.245 1.00 62.69 83 ASN A O 1
ATOM 654 N N . GLU A 1 84 ? 4.475 -12.851 4.524 1.00 75.19 84 GLU A N 1
ATOM 655 C CA . GLU A 1 84 ? 4.521 -12.022 3.326 1.00 75.19 84 GLU A CA 1
ATOM 656 C C . GLU A 1 84 ? 5.171 -10.674 3.642 1.00 75.19 84 GLU A C 1
ATOM 658 O O . GLU A 1 84 ? 5.068 -10.148 4.748 1.00 75.19 84 GLU A O 1
ATOM 663 N N . SER A 1 85 ? 5.899 -10.121 2.675 1.00 77.94 85 SER A N 1
ATOM 664 C CA . SER A 1 85 ? 6.541 -8.817 2.816 1.00 77.94 85 SER A CA 1
ATOM 665 C C . SER A 1 85 ? 5.663 -7.721 2.229 1.00 77.94 85 SER A C 1
ATOM 667 O O . SER A 1 85 ? 4.932 -7.944 1.262 1.00 77.94 85 SER A O 1
ATOM 669 N N . PHE A 1 86 ? 5.760 -6.513 2.790 1.00 83.00 86 PHE A N 1
ATOM 670 C CA . PHE A 1 86 ? 5.077 -5.353 2.229 1.00 83.00 86 PHE A CA 1
ATOM 671 C C . PHE A 1 86 ? 5.541 -5.125 0.777 1.00 83.00 86 PHE A C 1
ATOM 673 O O . PHE A 1 86 ? 6.758 -5.083 0.534 1.00 83.00 86 PHE A O 1
ATOM 680 N N . PRO A 1 87 ? 4.625 -4.985 -0.199 1.00 84.19 87 PRO A N 1
ATOM 681 C CA . PRO A 1 87 ? 4.988 -4.887 -1.609 1.00 84.19 87 PRO A CA 1
ATOM 682 C C . PRO A 1 87 ? 5.938 -3.721 -1.914 1.00 84.19 87 PRO A C 1
ATOM 684 O O . PRO A 1 87 ? 5.682 -2.570 -1.568 1.00 84.19 87 PRO A O 1
ATOM 687 N N . LYS A 1 88 ? 7.042 -4.002 -2.621 1.00 87.56 88 LYS A N 1
ATOM 688 C CA . LYS A 1 88 ? 8.065 -3.007 -3.015 1.00 87.56 88 LYS A CA 1
ATOM 689 C C . LYS A 1 88 ? 8.299 -3.034 -4.528 1.00 87.56 88 LYS A C 1
ATOM 691 O O . LYS A 1 88 ? 9.365 -3.408 -5.013 1.00 87.56 88 LYS A O 1
ATOM 696 N N . GLU A 1 89 ? 7.284 -2.630 -5.292 1.00 90.94 89 GLU A N 1
ATOM 697 C CA . GLU A 1 89 ? 7.237 -2.836 -6.752 1.00 90.94 89 GLU A CA 1
ATOM 698 C C . GLU A 1 89 ? 7.562 -1.599 -7.602 1.00 90.94 89 GLU A C 1
ATOM 700 O O . GLU A 1 89 ? 7.675 -1.701 -8.826 1.00 90.94 89 GLU A O 1
ATOM 705 N N . ALA A 1 90 ? 7.787 -0.437 -6.979 1.00 92.69 90 ALA A N 1
ATOM 706 C CA . ALA A 1 90 ? 7.986 0.837 -7.678 1.00 92.69 90 ALA A CA 1
ATOM 707 C C . ALA A 1 90 ? 9.094 0.784 -8.750 1.00 92.69 90 ALA A C 1
ATOM 709 O O . ALA A 1 90 ? 8.926 1.313 -9.846 1.00 92.69 90 ALA A O 1
ATOM 710 N N . ILE A 1 91 ? 10.212 0.092 -8.486 1.00 93.69 91 ILE A N 1
ATOM 711 C CA . ILE A 1 91 ? 11.301 -0.083 -9.466 1.00 93.69 91 ILE A CA 1
ATOM 712 C C . ILE A 1 91 ? 10.861 -0.941 -10.661 1.00 93.69 91 ILE A C 1
ATOM 714 O O . ILE A 1 91 ? 11.283 -0.688 -11.791 1.00 93.69 91 ILE A O 1
ATOM 718 N N . THR A 1 92 ? 10.068 -1.985 -10.422 1.00 92.12 92 THR A N 1
ATOM 719 C CA . THR A 1 92 ? 9.558 -2.861 -11.484 1.00 92.12 92 THR A CA 1
ATOM 720 C C . THR A 1 92 ? 8.600 -2.086 -12.376 1.00 92.12 92 THR A C 1
ATOM 722 O O . THR A 1 92 ? 8.791 -2.070 -13.589 1.00 92.12 92 THR A O 1
ATOM 725 N N . ILE A 1 93 ? 7.659 -1.353 -11.779 1.00 93.06 93 ILE A N 1
ATOM 726 C CA . ILE A 1 93 ? 6.731 -0.476 -12.499 1.00 93.06 93 ILE A CA 1
ATOM 727 C C . ILE A 1 93 ? 7.494 0.587 -13.293 1.00 93.06 93 ILE A C 1
ATOM 729 O O . ILE A 1 93 ? 7.245 0.765 -14.481 1.00 93.06 93 ILE A O 1
ATOM 733 N N . ALA A 1 94 ? 8.492 1.228 -12.686 1.00 94.06 94 ALA A N 1
ATOM 734 C CA . ALA A 1 94 ? 9.294 2.240 -13.357 1.00 94.06 94 ALA A CA 1
ATOM 735 C C . ALA A 1 94 ? 10.003 1.694 -14.616 1.00 94.06 94 ALA A C 1
ATOM 737 O O . ALA A 1 94 ? 10.059 2.357 -15.651 1.00 94.06 94 ALA A O 1
ATOM 738 N N . ARG A 1 95 ? 10.491 0.448 -14.572 1.00 92.56 95 ARG A N 1
ATOM 739 C CA . ARG A 1 95 ? 11.042 -0.226 -15.761 1.00 92.56 95 ARG A CA 1
ATOM 740 C C . ARG A 1 95 ? 9.978 -0.499 -16.823 1.00 92.56 95 ARG A C 1
ATOM 742 O O . ARG A 1 95 ? 10.279 -0.345 -18.002 1.00 92.56 95 ARG A O 1
ATOM 749 N N . LEU A 1 96 ? 8.768 -0.900 -16.424 1.00 92.75 96 LEU A N 1
ATOM 750 C CA . LEU A 1 96 ? 7.648 -1.127 -17.349 1.00 92.75 96 LEU A CA 1
ATOM 751 C C . LEU A 1 96 ? 7.197 0.168 -18.032 1.00 92.75 96 LEU A C 1
ATOM 753 O O . LEU A 1 96 ? 6.846 0.138 -19.205 1.00 92.75 96 LEU A O 1
ATOM 757 N N . MET A 1 97 ? 7.294 1.305 -17.337 1.00 91.94 97 MET A N 1
ATOM 758 C CA . MET A 1 97 ? 7.057 2.640 -17.901 1.00 91.94 97 MET A CA 1
ATOM 759 C C . MET A 1 97 ? 8.152 3.102 -18.875 1.00 91.94 97 MET A C 1
ATOM 761 O O . MET A 1 97 ? 8.025 4.169 -19.468 1.00 91.94 97 MET A O 1
ATOM 765 N N . GLY A 1 98 ? 9.236 2.336 -19.033 1.00 92.19 98 GLY A N 1
ATOM 766 C CA . GLY A 1 98 ? 10.329 2.681 -19.939 1.00 92.19 98 GLY A CA 1
ATOM 767 C C . GLY A 1 98 ? 11.279 3.754 -19.404 1.00 92.19 98 GLY A C 1
ATOM 768 O O . GLY A 1 98 ? 11.984 4.371 -20.196 1.00 92.19 98 GLY A O 1
ATOM 769 N N . LEU A 1 99 ? 11.327 3.980 -18.085 1.00 95.19 99 LEU A N 1
ATOM 770 C CA . LEU A 1 99 ? 12.288 4.911 -17.486 1.00 95.19 99 LEU A CA 1
ATOM 771 C C . LEU A 1 99 ? 13.735 4.458 -17.729 1.00 95.19 99 LEU A C 1
ATOM 773 O O . LEU A 1 99 ? 14.058 3.265 -17.669 1.00 95.19 99 LEU A O 1
ATOM 777 N N . ASP A 1 100 ? 14.618 5.434 -17.950 1.00 97.31 100 ASP A N 1
ATOM 778 C CA . ASP A 1 100 ? 16.014 5.189 -18.300 1.00 97.31 100 ASP A CA 1
ATOM 779 C C . ASP A 1 100 ? 16.748 4.344 -17.261 1.00 97.31 100 ASP A C 1
ATOM 781 O O . ASP A 1 100 ? 16.633 4.530 -16.045 1.00 97.31 100 ASP A O 1
ATOM 785 N N . ARG A 1 101 ? 17.597 3.433 -17.749 1.00 96.44 101 ARG A N 1
ATOM 786 C CA . ARG A 1 101 ? 18.379 2.537 -16.884 1.00 96.44 101 ARG A CA 1
ATOM 787 C C . ARG A 1 101 ? 19.239 3.309 -15.888 1.00 96.44 101 ARG A C 1
ATOM 789 O O . ARG A 1 101 ? 19.340 2.888 -14.739 1.00 96.44 101 ARG A O 1
ATOM 796 N N . GLU A 1 102 ? 19.837 4.421 -16.306 1.00 97.56 102 GLU A N 1
ATOM 797 C CA . GLU A 1 102 ? 20.664 5.263 -15.437 1.00 97.56 102 GLU A CA 1
ATOM 798 C C . GLU A 1 102 ? 19.848 5.883 -14.297 1.00 97.56 102 GLU A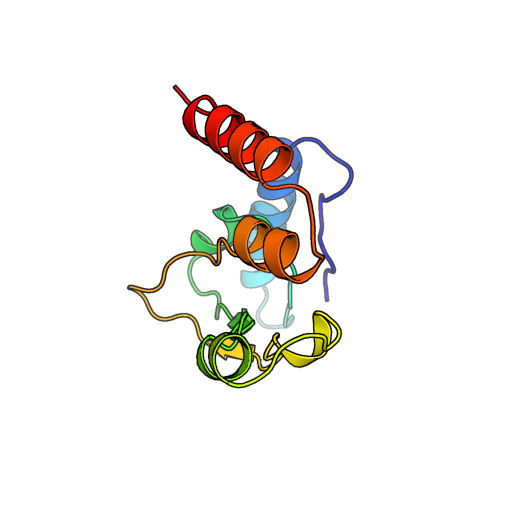 C 1
ATOM 800 O O . GLU A 1 102 ? 20.284 5.855 -13.142 1.00 97.56 102 GLU A O 1
ATOM 805 N N . PHE A 1 103 ? 18.629 6.343 -14.592 1.00 96.56 103 PHE A N 1
ATOM 806 C CA . PHE A 1 103 ? 17.705 6.879 -13.596 1.00 96.56 103 PHE A CA 1
ATOM 807 C C . PHE A 1 103 ? 17.250 5.800 -12.604 1.00 96.56 103 PHE A C 1
ATOM 809 O O . PHE A 1 103 ? 17.315 6.001 -11.390 1.00 96.56 103 PHE A O 1
ATOM 816 N N . ILE A 1 104 ? 16.907 4.602 -13.089 1.00 96.88 104 ILE A N 1
ATOM 817 C CA . ILE A 1 104 ? 16.585 3.453 -12.226 1.00 96.88 104 ILE A CA 1
ATOM 818 C C . ILE A 1 104 ? 17.755 3.100 -11.294 1.00 96.88 104 ILE A C 1
ATOM 820 O O . ILE A 1 104 ? 17.547 2.780 -10.121 1.00 96.88 104 ILE A O 1
ATOM 824 N N . GLN A 1 105 ? 18.998 3.150 -11.783 1.00 95.88 105 GLN A N 1
ATOM 825 C CA . GLN A 1 105 ? 20.175 2.909 -10.940 1.00 95.88 105 GLN A CA 1
ATOM 826 C C . GLN A 1 105 ? 20.380 4.016 -9.903 1.00 95.88 105 GLN A C 1
ATOM 828 O O . GLN A 1 105 ? 20.772 3.726 -8.771 1.00 95.88 105 GLN A O 1
ATOM 833 N N . LEU A 1 106 ? 20.087 5.271 -10.250 1.00 95.94 106 LEU A N 1
ATOM 834 C CA . LEU A 1 106 ? 20.124 6.381 -9.304 1.00 95.94 106 LEU A CA 1
ATOM 835 C C . LEU A 1 106 ? 19.112 6.187 -8.165 1.00 95.94 106 LEU A C 1
ATOM 837 O O . LEU A 1 106 ? 19.505 6.313 -7.004 1.00 95.94 106 LEU A O 1
ATOM 841 N N . ILE A 1 107 ? 17.867 5.799 -8.473 1.00 95.00 107 ILE A N 1
ATOM 842 C CA . ILE A 1 107 ? 16.837 5.475 -7.467 1.00 95.00 107 ILE A CA 1
ATOM 843 C C . ILE A 1 107 ? 17.354 4.398 -6.506 1.00 95.00 107 ILE A C 1
ATOM 845 O O . ILE A 1 107 ? 17.354 4.592 -5.292 1.00 95.00 107 ILE A O 1
ATOM 849 N N . LYS A 1 108 ? 17.884 3.290 -7.040 1.00 93.25 108 LYS A N 1
ATOM 850 C CA . LYS A 1 108 ? 18.427 2.191 -6.224 1.00 93.25 108 LYS A CA 1
ATOM 851 C C . LYS A 1 108 ? 19.541 2.634 -5.281 1.00 93.25 108 LYS A C 1
ATOM 853 O O . LYS A 1 108 ? 19.603 2.153 -4.153 1.00 93.25 108 LYS A O 1
ATOM 858 N N . ARG A 1 109 ? 20.428 3.531 -5.725 1.00 94.62 109 ARG A N 1
ATOM 859 C CA . ARG A 1 109 ? 21.484 4.084 -4.862 1.00 94.62 109 ARG A CA 1
ATOM 860 C C . ARG A 1 109 ? 20.908 4.928 -3.729 1.00 94.62 109 ARG A C 1
ATOM 862 O O . ARG A 1 109 ? 21.404 4.829 -2.615 1.00 94.62 109 ARG A O 1
ATOM 869 N N . LYS A 1 110 ? 19.866 5.721 -3.995 1.00 92.69 110 LYS A N 1
ATOM 870 C CA . LYS A 1 110 ? 19.192 6.525 -2.965 1.00 92.69 110 LYS A CA 1
ATOM 871 C C . LYS A 1 110 ? 18.454 5.661 -1.943 1.00 92.69 110 LYS A C 1
ATOM 873 O O . LYS A 1 110 ? 18.521 5.967 -0.763 1.00 92.69 110 LYS A O 1
ATOM 878 N N . MET A 1 111 ? 17.853 4.550 -2.368 1.00 87.06 111 MET A N 1
ATOM 879 C CA . MET A 1 111 ? 17.197 3.606 -1.454 1.00 87.06 111 MET A CA 1
ATOM 880 C C . MET A 1 111 ? 18.179 2.888 -0.520 1.00 87.06 111 MET A C 1
ATOM 882 O O . MET A 1 111 ? 17.859 2.668 0.637 1.00 87.06 111 MET A O 1
ATOM 886 N N . LYS A 1 112 ? 19.383 2.542 -0.995 1.00 71.31 112 LYS A N 1
ATOM 887 C CA . LYS A 1 112 ? 20.420 1.907 -0.157 1.00 71.31 112 LYS A CA 1
ATOM 888 C C . LYS A 1 112 ? 21.060 2.851 0.868 1.00 71.31 112 LYS A C 1
ATOM 890 O O . LYS A 1 112 ? 21.764 2.373 1.744 1.00 71.31 112 LYS A O 1
ATOM 895 N N . GLY A 1 113 ? 20.869 4.160 0.714 1.00 53.72 113 GLY A N 1
ATOM 896 C CA . GLY A 1 113 ? 21.393 5.188 1.617 1.00 53.72 113 GLY A CA 1
ATOM 897 C C . GLY A 1 113 ? 20.323 5.851 2.487 1.00 53.72 113 GLY A C 1
ATOM 898 O O . GLY A 1 113 ? 20.588 6.922 3.021 1.00 53.72 113 GLY A O 1
ATOM 899 N N . GLY A 1 114 ? 19.115 5.282 2.566 1.00 42.88 114 GLY A N 1
ATOM 900 C CA . GLY A 1 114 ? 18.055 5.738 3.465 1.00 42.88 114 GLY A CA 1
ATOM 901 C C . GLY A 1 114 ? 17.919 4.782 4.649 1.00 42.88 114 GLY A C 1
ATOM 902 O O . GLY A 1 114 ? 17.600 3.618 4.426 1.00 42.88 114 GLY A O 1
ATOM 903 N N . CYS A 1 115 ? 18.121 5.313 5.859 1.00 31.61 115 CYS A N 1
ATOM 904 C CA . CYS A 1 115 ? 18.170 4.652 7.177 1.00 31.61 115 CYS A CA 1
ATOM 905 C C . CYS A 1 115 ? 19.476 3.897 7.503 1.00 31.61 115 CYS A C 1
ATOM 907 O O . CYS A 1 115 ? 19.573 2.683 7.329 1.00 31.61 115 CYS A O 1
ATOM 909 N N . GLU A 1 116 ? 20.455 4.652 8.021 1.00 29.97 116 GLU A N 1
ATOM 910 C CA . GLU A 1 116 ? 21.042 4.334 9.337 1.00 29.97 116 GLU A CA 1
ATOM 911 C C . GLU A 1 116 ? 20.110 4.872 10.431 1.00 29.97 116 GLU A C 1
ATOM 913 O O . GLU A 1 116 ? 19.497 5.940 10.177 1.00 29.97 116 GLU A O 1
#

Secondary structure (DSSP, 8-state):
-EESTTTTS-TTHHHHHHHHHHHHHHT-TT----EE---GGGGG-TTPPPEEEEEE-HHHHHH--S--HHHHEEEEEEEPPTTPPPP--HHHHHHHTT--HHHHHHHHHHHHTS--

Sequence (116 aa):
LFDEIGRSTNPVEGPAFLMASAEYLCQSEKCRSVFTSHYEEALGIEDAQIFIIKGVDQEKVIKEKGRDVSYYVDHSLVEMGSNESFPKEAITIARLMGLDREFIQLIKRKMKGGCE

Foldseek 3Di:
DAEQAQPPDDLVVSLVRVQVVLVVQVVDPVDDDDYDHPRPSVVVRPPDFDKDFPFFQVVCVVPDADDQLVVRGRRDIDGDDPPDDRDDCPLVSCVNVVHDPVVSVVVVVVVVPPDD

Organism: NCBI:txid1236046